Protein AF-A0A959PFD1-F1 (afdb_monomer_lite)

Sequence (140 aa):
EYIHYFSGDGPYRVTMNVIMANGYAFKYVENVAPYENTCAASVQFEAVPVDPEAVAVSQVRVEYTNDNGVVYSSYHPDVEEDPDRTFEVLSITDYDATSTGLETRKVNVLFSCTLYNQQDPNDTMRIDDFTGSIAVSFPQ

pLDDT: mean 80.33, std 17.87, range [44.75, 98.12]

Foldseek 3Di:
DDQDFDPDFDWDWDWDWDADPVGFIWIDIDTDGDDPRDDDDDDDTDRDDDDVVNRPPDDDKDWDADPVRWIWIQDEPPDDHDPPKDKAFPDKAWDDADPVRFTKIKTKMWIWGKTAGRVHRVDIDTDHGDIDIDIDTDDD

Secondary structure (DSSP, 8-state):
------SSSS-EEEEEEEE-TTS-EEEEEEEEPPSTT-----PPP------TTTS-------EEE-TT--EEES--TTS---TT-EEEEEEEEEEPPPTT---EEEEEEEEEEEEEESS-TTSEEEEEEEEEEEEEE---

Radius of gyration: 22.79 Å; chains: 1; bounding box: 44×47×55 Å

Structure (mmCIF, N/CA/C/O backbone):
data_AF-A0A959PFD1-F1
#
_entry.id   AF-A0A959PFD1-F1
#
loop_
_atom_site.group_PDB
_atom_site.id
_atom_site.type_symbol
_atom_site.label_atom_id
_atom_site.label_alt_id
_atom_site.label_comp_id
_atom_site.label_asym_id
_atom_site.label_entity_id
_atom_site.label_seq_id
_atom_site.pdbx_PDB_ins_code
_atom_site.Cartn_x
_atom_site.Cartn_y
_atom_site.Cartn_z
_atom_site.occupancy
_atom_site.B_iso_or_equiv
_atom_site.auth_seq_id
_atom_site.auth_comp_id
_atom_site.auth_asym_id
_atom_site.auth_atom_id
_atom_site.pdbx_PDB_model_num
ATOM 1 N N . GLU A 1 1 ? -20.454 23.322 14.201 1.00 45.22 1 GLU A N 1
ATOM 2 C CA . GLU A 1 1 ? -20.524 23.709 15.623 1.00 45.22 1 GLU A CA 1
ATOM 3 C C . GLU A 1 1 ? -20.823 22.453 16.425 1.00 45.22 1 GLU A C 1
ATOM 5 O O . GLU A 1 1 ? -21.739 21.731 16.049 1.00 45.22 1 GLU A O 1
ATOM 10 N N . TYR A 1 2 ? -20.000 22.120 17.419 1.00 45.47 2 TYR A N 1
ATOM 11 C CA . TYR A 1 2 ? -20.235 20.969 18.292 1.00 45.47 2 TYR A CA 1
ATOM 12 C C . TYR A 1 2 ? -20.573 21.500 19.679 1.00 45.47 2 TYR A C 1
ATOM 14 O O . TYR A 1 2 ? -19.771 22.222 20.267 1.00 45.47 2 TYR A O 1
ATOM 22 N N . ILE A 1 3 ? -21.764 21.172 20.175 1.00 56.22 3 ILE A N 1
ATOM 23 C CA . ILE A 1 3 ? -22.240 21.601 21.491 1.00 56.22 3 ILE A CA 1
ATOM 24 C C . ILE A 1 3 ? -22.172 20.389 22.413 1.00 56.22 3 ILE A C 1
ATOM 26 O O . ILE A 1 3 ? -22.759 19.347 22.123 1.00 56.22 3 ILE A O 1
ATOM 30 N N . HIS A 1 4 ? -21.438 20.521 23.515 1.00 60.50 4 HIS A N 1
ATOM 31 C CA . HIS A 1 4 ? -21.325 19.487 24.537 1.00 60.50 4 HIS A CA 1
ATOM 32 C C . HIS A 1 4 ? -22.048 19.927 25.811 1.00 60.50 4 HIS A C 1
ATOM 34 O O . HIS A 1 4 ? -21.852 21.048 26.275 1.00 60.50 4 HIS A O 1
ATOM 40 N N . TYR A 1 5 ? -22.856 19.031 26.380 1.00 68.31 5 TYR A N 1
ATOM 41 C CA . TYR A 1 5 ? -23.528 19.236 27.662 1.00 68.31 5 TYR A CA 1
ATOM 42 C C . TYR A 1 5 ? -22.776 18.468 28.748 1.00 68.31 5 TYR A C 1
ATOM 44 O O . TYR A 1 5 ? -22.633 17.248 28.664 1.00 68.31 5 TYR A O 1
ATOM 52 N N . PHE A 1 6 ? -22.284 19.186 29.755 1.00 70.12 6 PHE A N 1
ATOM 53 C CA . PHE A 1 6 ? -21.521 18.607 30.855 1.00 70.12 6 PHE A CA 1
ATOM 54 C C . PHE A 1 6 ? -22.436 17.923 31.881 1.00 70.12 6 PHE A C 1
ATOM 56 O O . PHE A 1 6 ? -23.561 18.356 32.118 1.00 70.12 6 PHE A O 1
ATOM 63 N N . SER A 1 7 ? -21.953 16.838 32.492 1.00 69.19 7 SER A N 1
ATOM 64 C CA . SER A 1 7 ? -22.738 15.995 33.407 1.00 69.19 7 SER A CA 1
ATOM 65 C C . SER A 1 7 ? -22.814 16.514 34.850 1.00 69.19 7 SER A C 1
ATOM 67 O O . SER A 1 7 ? -23.425 15.861 35.693 1.00 69.19 7 SER A O 1
ATOM 69 N N . GLY A 1 8 ? -22.164 17.636 35.161 1.00 70.25 8 GLY A N 1
ATOM 70 C CA . GLY A 1 8 ? -22.134 18.228 36.494 1.00 70.25 8 GLY A CA 1
ATOM 71 C C . GLY A 1 8 ? -21.409 19.573 36.527 1.00 70.25 8 GLY A C 1
ATOM 72 O O . GLY A 1 8 ? -20.890 20.050 35.519 1.00 70.25 8 GLY A O 1
ATOM 73 N N . ASP A 1 9 ? -21.373 20.176 37.710 1.00 71.75 9 ASP A N 1
ATOM 74 C CA . ASP A 1 9 ? -20.629 21.409 37.949 1.00 71.75 9 ASP A CA 1
ATOM 75 C C . ASP A 1 9 ? -19.164 21.083 38.270 1.00 71.75 9 ASP A C 1
ATOM 77 O O . ASP A 1 9 ? -18.871 20.218 39.098 1.00 71.75 9 ASP A O 1
ATOM 81 N N . GLY A 1 10 ? -18.223 21.782 37.633 1.00 72.19 10 GLY A N 1
ATOM 82 C CA . GLY A 1 10 ? -16.794 21.644 37.920 1.00 72.19 10 GLY A CA 1
ATOM 83 C C . GLY A 1 10 ? -15.894 22.018 36.742 1.00 72.19 10 GLY A C 1
ATOM 84 O O . GLY A 1 10 ? -16.377 22.170 35.623 1.00 72.19 10 GLY A O 1
ATOM 85 N N . PRO A 1 11 ? -14.580 22.199 36.966 1.00 72.50 11 PRO A N 1
ATOM 86 C CA . PRO A 1 11 ? -13.641 22.416 35.877 1.00 72.50 11 PRO A CA 1
ATOM 87 C C . PRO A 1 11 ? -13.504 21.138 35.041 1.00 72.50 11 PRO A C 1
ATOM 89 O O . PRO A 1 11 ? -13.169 20.071 35.557 1.00 72.50 11 PRO A O 1
ATOM 92 N N . TYR A 1 12 ? -13.716 21.263 33.739 1.00 74.44 12 TYR A N 1
ATOM 93 C CA . TYR A 1 12 ? -13.502 20.208 32.759 1.00 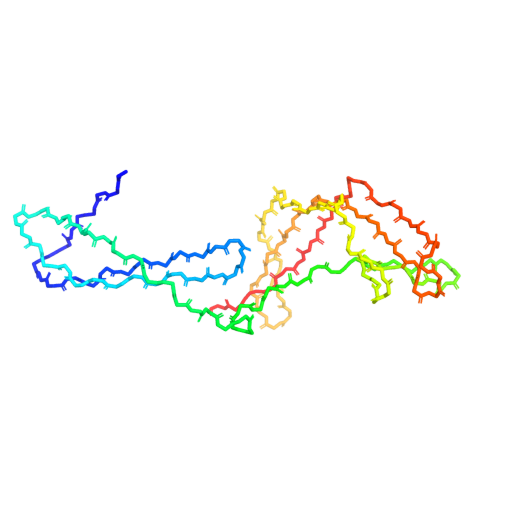74.44 12 TYR A CA 1
ATOM 94 C C . TYR A 1 12 ? -12.235 20.476 31.972 1.00 74.44 12 TYR A C 1
ATOM 96 O O . TYR A 1 12 ? -11.942 21.612 31.616 1.00 74.44 12 TYR A O 1
ATOM 104 N N . ARG A 1 13 ? -11.499 19.417 31.646 1.00 78.25 13 ARG A N 1
ATOM 105 C CA . ARG A 1 13 ? -10.329 19.505 30.776 1.00 78.25 13 ARG A CA 1
ATOM 106 C C . ARG A 1 13 ? -10.713 19.057 29.374 1.00 78.25 13 ARG A C 1
ATOM 108 O O . ARG A 1 13 ? -10.883 17.865 29.131 1.00 78.25 13 ARG A O 1
ATOM 115 N N . VAL A 1 14 ? -10.828 20.000 28.450 1.00 73.50 14 VAL A N 1
ATOM 116 C CA . VAL A 1 14 ? -11.055 19.715 27.032 1.00 73.50 14 VAL A CA 1
ATOM 117 C C . VAL A 1 14 ? -9.703 19.485 26.374 1.00 73.50 14 VAL A C 1
ATOM 119 O O . VAL A 1 14 ? -8.781 20.276 26.552 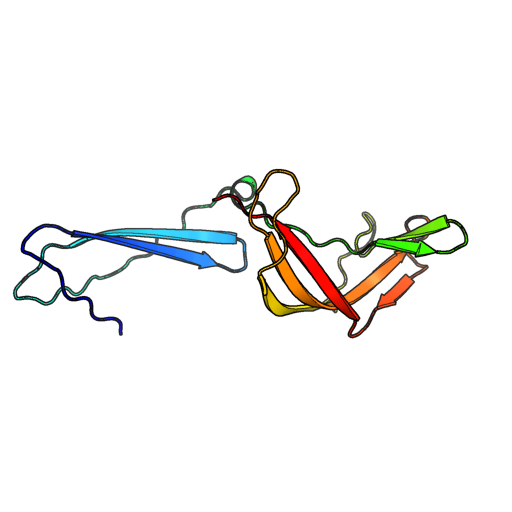1.00 73.50 14 VAL A O 1
ATOM 122 N N . THR A 1 15 ? -9.565 18.379 25.641 1.00 73.38 15 THR A N 1
ATOM 123 C CA . THR A 1 15 ? -8.373 18.093 24.835 1.00 73.38 15 THR A CA 1
ATOM 124 C C . THR A 1 15 ? -8.784 17.856 23.390 1.00 73.38 15 THR A C 1
ATOM 126 O O . THR A 1 15 ? -9.582 16.962 23.124 1.00 73.38 15 THR A O 1
ATOM 129 N N . MET A 1 16 ? -8.225 18.629 22.463 1.00 72.62 16 MET A N 1
ATOM 130 C CA . MET A 1 16 ? -8.383 18.422 21.025 1.00 72.62 16 MET A CA 1
ATOM 131 C C . MET A 1 16 ? -7.049 17.966 20.444 1.00 72.62 16 MET A C 1
ATOM 133 O O . MET A 1 16 ? -6.030 18.622 20.655 1.00 72.62 16 MET A O 1
ATOM 137 N N . ASN A 1 17 ? -7.067 16.855 19.710 1.00 72.62 17 ASN A N 1
ATOM 138 C CA . ASN A 1 17 ? -5.915 16.363 18.962 1.00 72.62 17 ASN A CA 1
ATOM 139 C C . ASN A 1 17 ? -6.247 16.438 17.469 1.00 72.62 17 ASN A C 1
ATOM 141 O O . ASN A 1 17 ? -7.250 15.872 17.040 1.00 72.62 17 ASN A O 1
ATOM 145 N N . VAL A 1 18 ? -5.425 17.136 16.690 1.00 74.56 18 VAL A N 1
ATOM 146 C CA . VAL A 1 18 ? -5.549 17.225 15.229 1.00 74.56 18 VAL A CA 1
ATOM 147 C C . VAL A 1 18 ? -4.307 16.599 14.627 1.00 74.56 18 VAL A C 1
ATOM 149 O O . VAL A 1 18 ? -3.218 17.070 14.922 1.00 74.56 18 VAL A O 1
ATOM 152 N N . ILE A 1 19 ? -4.455 15.572 13.795 1.00 70.50 19 ILE A N 1
ATOM 153 C CA . ILE A 1 19 ? -3.343 14.943 13.073 1.00 70.50 19 ILE A CA 1
ATOM 154 C C . ILE A 1 19 ? -3.447 15.371 11.609 1.00 70.50 19 ILE A C 1
ATOM 156 O O . ILE A 1 19 ? -4.471 15.152 10.965 1.00 70.50 19 ILE A O 1
ATOM 160 N N . MET A 1 20 ? -2.410 16.024 11.101 1.00 64.50 20 MET A N 1
ATOM 161 C CA . MET A 1 20 ? -2.304 16.448 9.711 1.00 64.50 20 MET A CA 1
ATOM 162 C C . MET A 1 20 ? -1.763 15.319 8.829 1.00 64.50 20 MET A C 1
ATOM 164 O O . MET A 1 20 ? -1.027 14.447 9.287 1.00 64.50 20 MET A O 1
ATOM 168 N N . ALA A 1 21 ? -2.073 15.377 7.531 1.00 49.81 21 ALA A N 1
ATOM 169 C CA . ALA A 1 21 ? -1.606 14.402 6.540 1.00 49.81 21 ALA A CA 1
ATOM 170 C C . ALA A 1 21 ? -0.069 14.324 6.428 1.00 49.81 21 ALA A C 1
ATOM 172 O O . ALA A 1 21 ? 0.472 13.298 6.041 1.00 49.81 21 ALA A O 1
ATOM 173 N N . ASN A 1 22 ? 0.637 15.393 6.803 1.00 60.62 22 ASN A N 1
ATOM 174 C CA . ASN A 1 22 ? 2.098 15.449 6.850 1.00 60.62 22 ASN A CA 1
ATOM 175 C C . ASN A 1 22 ? 2.692 14.933 8.178 1.00 60.62 22 ASN A C 1
ATOM 177 O O . ASN A 1 22 ? 3.860 15.186 8.456 1.00 60.62 22 ASN A O 1
ATOM 181 N N . GLY A 1 23 ? 1.896 14.264 9.018 1.00 51.38 23 GLY A N 1
ATOM 182 C CA . GLY A 1 23 ? 2.350 13.645 10.265 1.00 51.38 23 GLY A CA 1
ATOM 183 C C . GLY A 1 23 ? 2.468 14.595 11.458 1.00 51.38 23 GLY A C 1
ATOM 184 O O . GLY A 1 23 ? 2.747 14.151 12.565 1.00 51.38 23 GLY A O 1
ATOM 185 N N . TYR A 1 24 ? 2.215 15.892 11.298 1.00 52.62 24 TYR A N 1
ATOM 186 C CA . TYR A 1 24 ? 2.191 16.801 12.444 1.00 52.62 24 TYR A CA 1
ATOM 187 C C . TYR A 1 24 ? 0.903 16.629 13.241 1.00 52.62 24 TYR A C 1
ATOM 189 O O . TYR A 1 24 ? -0.183 16.502 12.677 1.00 52.62 24 TYR A O 1
ATOM 197 N N . ALA A 1 25 ? 1.015 16.700 14.562 1.00 64.12 25 ALA A N 1
ATOM 198 C CA . ALA A 1 25 ? -0.117 16.689 15.466 1.00 64.12 25 ALA A CA 1
ATOM 199 C C . ALA A 1 25 ? -0.177 17.993 16.264 1.00 64.12 25 ALA A C 1
ATOM 201 O O . ALA A 1 25 ? 0.823 18.443 16.819 1.00 64.12 25 ALA A O 1
ATOM 202 N N . PHE A 1 26 ? -1.365 18.577 16.367 1.00 65.75 26 PHE A N 1
ATOM 203 C CA . PHE A 1 26 ? -1.646 19.662 17.297 1.00 65.75 26 PHE A CA 1
ATOM 204 C C . PHE A 1 26 ? -2.412 19.103 18.478 1.00 65.75 26 PHE A C 1
ATOM 206 O O . PHE A 1 26 ? -3.442 18.450 18.302 1.00 65.75 26 PHE A O 1
ATOM 213 N N . LYS A 1 27 ? -1.934 19.400 19.683 1.00 75.94 27 LYS A N 1
ATOM 214 C CA . LYS A 1 27 ? -2.643 19.108 20.921 1.00 75.94 27 LYS A CA 1
ATOM 215 C C . LYS A 1 27 ? -3.027 20.417 21.585 1.00 75.94 27 LYS A C 1
ATOM 217 O O . LYS A 1 27 ? -2.163 21.175 22.009 1.00 75.94 27 LYS A O 1
ATOM 222 N N . TYR A 1 28 ? -4.323 20.649 21.708 1.00 73.38 28 TYR A N 1
ATOM 223 C CA . TYR A 1 28 ? -4.870 21.760 22.470 1.00 73.38 28 TYR A CA 1
ATOM 224 C C . TYR A 1 28 ? -5.488 21.235 23.755 1.00 73.38 28 TYR A C 1
ATOM 226 O O . TYR A 1 28 ? -6.216 20.243 23.733 1.00 73.38 28 TYR A O 1
ATOM 234 N N . VAL A 1 29 ? -5.186 21.888 24.872 1.00 75.94 29 VAL A N 1
ATOM 235 C CA . VAL A 1 29 ? -5.722 21.543 26.185 1.00 75.94 29 VAL A CA 1
ATOM 236 C C . VAL A 1 29 ? -6.205 22.816 26.854 1.00 75.94 29 VAL A C 1
ATOM 238 O O . VAL A 1 29 ? -5.407 23.721 27.081 1.00 75.94 29 VAL A O 1
ATOM 241 N N . GLU A 1 30 ? -7.471 22.847 27.248 1.00 77.44 30 GLU A N 1
ATOM 242 C CA . GLU A 1 30 ? -8.034 23.955 28.013 1.00 77.44 30 GLU A CA 1
ATOM 243 C C . GLU A 1 30 ? -8.846 23.431 29.192 1.00 77.44 30 GLU A C 1
ATOM 245 O O . GLU A 1 30 ? -9.563 22.434 29.085 1.00 77.44 30 GLU A O 1
ATOM 250 N N . ASN A 1 31 ? -8.715 24.105 30.332 1.00 75.75 31 ASN A N 1
ATOM 251 C CA . ASN A 1 31 ? -9.613 23.892 31.454 1.00 75.75 31 ASN A CA 1
ATOM 252 C C . ASN A 1 31 ? -10.787 24.858 31.301 1.00 75.75 31 ASN A C 1
ATOM 254 O O . ASN A 1 31 ? -10.604 26.067 31.421 1.00 75.75 31 ASN A O 1
ATOM 258 N N . VAL A 1 32 ? -11.978 24.330 31.054 1.00 76.56 32 VAL A N 1
ATOM 259 C CA . VAL A 1 32 ? -13.212 25.108 30.962 1.00 76.56 32 VAL A CA 1
ATOM 260 C C . VAL A 1 32 ? -14.001 24.938 32.252 1.00 76.56 32 VAL A C 1
ATOM 262 O O . VAL A 1 32 ? -14.216 23.823 32.722 1.00 76.56 32 VAL A O 1
ATOM 265 N N . ALA A 1 33 ? -14.422 26.047 32.850 1.00 71.19 33 ALA A N 1
ATOM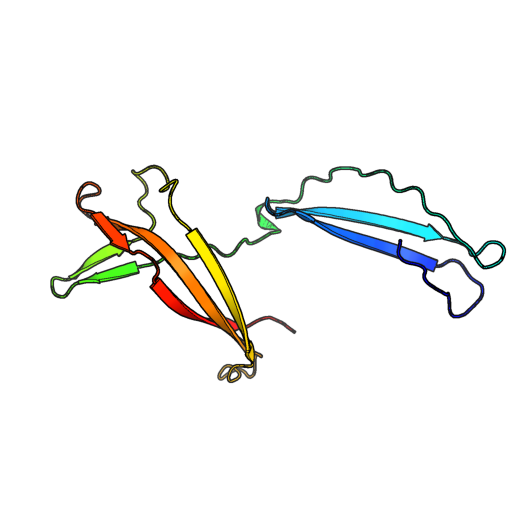 266 C CA . ALA A 1 33 ? -15.409 26.032 33.919 1.00 71.19 33 ALA A CA 1
ATOM 267 C C . ALA A 1 33 ? -16.762 26.430 33.310 1.00 71.19 33 ALA A C 1
ATOM 269 O O . ALA A 1 33 ? -16.823 27.478 32.661 1.00 71.19 33 ALA A O 1
ATOM 270 N N . PRO A 1 34 ? -17.827 25.628 33.481 1.00 63.84 34 PRO A N 1
ATOM 271 C CA . PRO A 1 34 ? -19.150 25.977 32.987 1.00 63.84 34 PRO A CA 1
ATOM 272 C C . PRO A 1 34 ? -19.612 27.296 33.615 1.00 63.84 34 PRO A C 1
ATOM 274 O O . PRO A 1 34 ? -19.716 27.408 34.834 1.00 63.84 34 PRO A O 1
ATOM 277 N N . TYR A 1 35 ? -19.881 28.300 32.777 1.00 58.41 35 TYR A N 1
ATOM 278 C CA . TYR A 1 35 ? -20.600 29.514 33.160 1.00 58.41 35 TYR A CA 1
ATOM 279 C C . TYR A 1 35 ? -21.989 29.442 32.526 1.00 58.41 35 TYR A C 1
ATOM 281 O O . TYR A 1 35 ? -22.104 29.338 31.307 1.00 58.41 35 TYR A O 1
ATOM 289 N N . GLU A 1 36 ? -23.039 29.407 33.349 1.00 61.28 36 GLU A N 1
ATOM 290 C CA . GLU A 1 36 ? -24.442 29.413 32.897 1.00 61.28 36 GLU A CA 1
ATOM 291 C C . GLU A 1 36 ? -24.775 28.379 31.791 1.00 61.28 36 GLU A C 1
ATOM 293 O O . GLU A 1 36 ? -25.546 28.652 30.877 1.00 61.28 36 GLU A O 1
ATOM 298 N N . ASN A 1 37 ? -24.208 27.166 31.873 1.00 57.03 37 ASN A N 1
ATOM 299 C CA . ASN A 1 37 ? -24.406 26.052 30.925 1.00 57.03 37 ASN A CA 1
ATOM 300 C C . ASN A 1 37 ? -23.902 26.265 29.482 1.00 57.03 37 ASN A C 1
ATOM 302 O O . ASN A 1 37 ? -24.168 25.422 28.623 1.00 57.03 37 ASN A O 1
ATOM 306 N N . THR A 1 38 ? -23.134 27.320 29.198 1.00 52.59 38 THR A N 1
ATOM 307 C CA . THR A 1 38 ? -22.502 27.520 27.882 1.00 52.59 38 THR A CA 1
ATOM 308 C C . THR A 1 38 ? -21.045 27.937 28.029 1.00 52.59 38 THR A C 1
ATOM 310 O O . THR A 1 38 ? -20.743 28.982 28.597 1.00 52.59 38 THR A O 1
ATOM 313 N N . CYS A 1 39 ? -20.128 27.144 27.471 1.00 55.00 39 CYS A N 1
ATOM 314 C CA . CYS A 1 39 ? -18.721 27.520 27.334 1.00 55.00 39 CYS A CA 1
ATOM 315 C C . CYS A 1 39 ? -18.379 27.723 25.860 1.00 55.00 39 CYS A C 1
ATOM 317 O O . CYS A 1 39 ? -18.554 26.812 25.053 1.00 55.00 39 CYS A O 1
ATOM 319 N N . ALA A 1 40 ? -17.835 28.894 25.534 1.00 54.88 40 ALA A N 1
ATOM 320 C CA . ALA A 1 40 ? -17.118 29.133 24.290 1.00 54.88 40 ALA A CA 1
ATOM 321 C C . ALA A 1 40 ? -15.615 29.170 24.600 1.00 54.88 40 ALA A C 1
ATOM 323 O O . ALA A 1 40 ? -15.176 29.939 25.452 1.00 54.88 40 ALA A O 1
ATOM 324 N N . ALA A 1 41 ? -14.846 28.328 23.916 1.00 53.09 41 ALA A N 1
ATOM 325 C CA . ALA A 1 41 ? -13.390 28.270 23.995 1.00 53.09 41 ALA A CA 1
ATOM 326 C C . ALA A 1 41 ? -12.779 28.969 22.773 1.00 53.09 41 ALA A C 1
ATOM 328 O O . ALA A 1 41 ? -13.240 28.764 21.648 1.00 53.09 41 ALA A O 1
ATOM 329 N N . SER A 1 42 ? -11.744 29.786 22.979 1.00 48.47 42 SER A N 1
ATOM 330 C CA . SER A 1 42 ? -10.973 30.404 21.891 1.00 48.47 42 SER A CA 1
ATOM 331 C C . SER A 1 42 ? -9.645 29.672 21.748 1.00 48.47 42 SER A C 1
ATOM 333 O O . SER A 1 42 ? -8.740 29.831 22.565 1.00 48.47 42 SER A O 1
ATOM 335 N N . VAL A 1 43 ? -9.529 28.853 20.705 1.00 48.28 43 VAL A N 1
ATOM 336 C CA . VAL A 1 43 ? -8.341 28.032 20.458 1.00 48.28 43 VAL A CA 1
ATOM 337 C C . VAL A 1 43 ? -7.283 28.861 19.727 1.00 48.28 43 VAL A C 1
ATOM 339 O O . VAL A 1 43 ? -7.520 29.316 18.609 1.00 48.28 43 VAL A O 1
ATOM 342 N N . GLN A 1 44 ? -6.106 29.036 20.332 1.00 49.59 44 GLN A N 1
ATOM 343 C CA . GLN A 1 44 ? -4.894 29.454 19.620 1.00 49.59 44 GLN A CA 1
ATOM 344 C C . GLN A 1 44 ? -4.016 28.222 19.388 1.00 49.59 44 GLN A C 1
ATOM 346 O O . GLN A 1 44 ? -3.767 27.450 20.313 1.00 49.59 44 GLN A O 1
ATOM 351 N N . PHE A 1 45 ? -3.588 28.012 18.144 1.00 44.75 45 PHE A N 1
ATOM 352 C CA . PHE A 1 45 ? -2.757 26.874 17.765 1.00 44.75 45 PHE A CA 1
ATOM 353 C C . PHE A 1 45 ? -1.283 27.234 17.923 1.00 44.75 45 PHE A C 1
ATOM 355 O O . PHE A 1 45 ? -0.812 28.193 17.315 1.00 44.75 45 PHE A O 1
ATOM 362 N N . GLU A 1 46 ? -0.551 26.433 18.691 1.00 54.09 46 GLU A N 1
ATOM 363 C CA . GLU A 1 46 ? 0.909 26.434 18.677 1.00 54.09 46 GLU A CA 1
ATOM 364 C C . GLU A 1 46 ? 1.372 25.180 17.933 1.00 54.09 46 GLU A C 1
ATOM 366 O O . GLU A 1 46 ? 0.995 24.055 18.276 1.00 54.09 46 GLU A O 1
ATOM 371 N N . ALA A 1 47 ? 2.134 25.373 16.857 1.00 47.97 47 ALA A N 1
ATOM 372 C CA . ALA A 1 47 ? 2.726 24.271 16.117 1.00 47.97 47 ALA A CA 1
ATOM 373 C C . ALA A 1 47 ? 3.866 23.685 16.948 1.00 47.97 47 ALA A C 1
ATOM 375 O O . ALA A 1 47 ? 4.960 24.242 16.997 1.00 47.97 47 ALA A O 1
ATOM 376 N N . VAL A 1 48 ? 3.605 22.561 17.608 1.00 58.16 48 VAL A N 1
ATOM 377 C CA . VAL A 1 48 ? 4.664 21.784 18.246 1.00 58.16 48 VAL A CA 1
ATOM 378 C C . VAL A 1 48 ? 5.286 20.902 17.162 1.00 58.16 48 VAL A C 1
ATOM 380 O O . VAL A 1 48 ? 4.548 20.176 16.490 1.00 58.16 48 VAL A O 1
ATOM 383 N N . PRO A 1 49 ? 6.613 20.947 16.949 1.00 48.56 49 PRO A N 1
ATOM 384 C CA . PRO A 1 49 ? 7.280 19.974 16.100 1.00 48.56 49 PRO A CA 1
ATOM 385 C C . PRO A 1 49 ? 7.013 18.592 16.691 1.00 48.56 49 PRO A C 1
ATOM 387 O O . PRO A 1 49 ? 7.419 18.309 17.818 1.00 48.56 49 PRO A O 1
ATOM 390 N N . VAL A 1 50 ? 6.286 17.752 15.962 1.00 53.84 50 VAL A N 1
ATOM 391 C CA . VAL A 1 50 ? 6.242 16.334 16.298 1.00 53.84 50 VAL A CA 1
ATOM 392 C C . VAL A 1 50 ? 7.533 15.745 15.772 1.00 53.84 50 VAL A C 1
ATOM 394 O O . VAL A 1 50 ? 7.920 16.029 14.639 1.00 53.84 50 VAL A O 1
ATOM 397 N N . ASP A 1 51 ? 8.212 14.979 16.616 1.00 54.59 51 ASP A N 1
ATOM 398 C CA . ASP A 1 51 ? 9.318 14.146 16.178 1.00 54.59 51 ASP A CA 1
ATOM 399 C C . ASP A 1 51 ? 8.817 13.267 15.016 1.00 54.59 51 ASP A C 1
ATOM 401 O O . ASP A 1 51 ? 7.882 12.487 15.220 1.00 54.59 51 ASP A O 1
ATOM 405 N N . PRO A 1 52 ? 9.364 13.398 13.796 1.00 49.34 52 PRO A N 1
ATOM 406 C CA . PRO A 1 52 ? 8.977 12.552 12.673 1.00 49.34 52 PRO A CA 1
ATOM 407 C C . PRO A 1 52 ? 9.157 11.060 12.983 1.00 49.34 52 PRO A C 1
ATOM 409 O O . PRO A 1 52 ? 8.442 10.241 12.416 1.00 49.34 52 PRO A O 1
ATOM 412 N N . GLU A 1 53 ? 10.052 10.699 13.913 1.00 51.25 53 GLU A N 1
ATOM 413 C CA . GLU A 1 53 ? 10.205 9.321 14.398 1.00 51.25 53 GLU A CA 1
ATOM 414 C C . GLU A 1 53 ? 9.050 8.882 15.316 1.00 51.25 53 GLU A C 1
ATOM 416 O O . GLU A 1 53 ? 8.743 7.692 15.395 1.00 51.25 53 GLU A O 1
ATOM 421 N N . ALA A 1 54 ? 8.358 9.819 15.976 1.00 47.66 54 ALA A N 1
ATOM 422 C CA . ALA A 1 54 ? 7.193 9.530 16.819 1.00 47.66 54 ALA A CA 1
ATOM 423 C C . ALA A 1 54 ? 5.911 9.278 16.010 1.00 47.66 54 ALA A C 1
ATOM 425 O O . ALA A 1 54 ? 4.945 8.725 16.542 1.00 47.66 54 ALA A O 1
ATOM 426 N N . VAL A 1 55 ? 5.898 9.640 14.725 1.00 48.84 55 VAL A N 1
ATOM 427 C CA . VAL A 1 55 ? 4.851 9.240 13.783 1.00 48.84 55 VAL A CA 1
ATOM 428 C C . VAL A 1 55 ? 5.485 8.279 12.802 1.00 48.84 55 VAL A C 1
ATOM 430 O O . VAL A 1 55 ? 5.886 8.657 11.709 1.00 48.84 55 VAL A O 1
ATOM 433 N N . ALA A 1 56 ? 5.579 7.014 13.210 1.00 51.06 56 ALA A N 1
ATOM 434 C CA . ALA A 1 56 ? 5.922 5.919 12.318 1.00 51.06 56 ALA A CA 1
ATOM 435 C C . ALA A 1 56 ? 4.851 5.818 11.219 1.00 51.06 56 ALA A C 1
ATOM 437 O O . ALA A 1 56 ? 3.889 5.053 11.316 1.00 51.06 56 ALA A O 1
ATOM 438 N N . VAL A 1 57 ? 4.980 6.640 10.180 1.00 56.09 57 VAL A N 1
ATOM 439 C CA . VAL A 1 57 ? 4.155 6.542 8.985 1.00 56.09 57 VAL A CA 1
ATOM 440 C C . VAL A 1 57 ? 4.551 5.235 8.321 1.00 56.09 57 VAL A C 1
ATOM 442 O O . VAL A 1 57 ? 5.680 5.064 7.864 1.00 56.09 57 VAL A O 1
ATOM 445 N N . SER A 1 58 ? 3.635 4.271 8.338 1.00 65.00 58 SER A N 1
ATOM 446 C CA . SER A 1 58 ? 3.854 2.998 7.663 1.00 65.00 58 SER A CA 1
ATOM 447 C C . SER A 1 58 ? 3.978 3.269 6.165 1.00 65.00 58 SER A C 1
ATOM 449 O O . SER A 1 58 ? 3.027 3.732 5.538 1.00 65.00 58 SER A O 1
ATOM 451 N N . GLN A 1 59 ? 5.156 3.020 5.596 1.00 77.81 59 GLN A N 1
ATOM 452 C CA . GLN A 1 59 ? 5.351 3.057 4.150 1.00 77.81 59 GLN A CA 1
ATOM 453 C C . GLN A 1 59 ? 4.846 1.745 3.548 1.00 77.81 59 GLN A C 1
ATOM 455 O O . GLN A 1 59 ? 5.194 0.663 4.022 1.00 77.81 59 GLN A O 1
ATOM 460 N N . VAL A 1 60 ? 4.041 1.835 2.490 1.00 83.19 60 VAL A N 1
ATOM 461 C CA . VAL A 1 60 ? 3.658 0.669 1.689 1.00 83.19 60 VAL A CA 1
ATOM 462 C C . VAL A 1 60 ? 4.657 0.544 0.546 1.00 83.19 60 VAL A C 1
ATOM 464 O O . VAL A 1 60 ? 4.741 1.424 -0.308 1.00 83.19 60 VAL A O 1
ATOM 467 N N . ARG A 1 61 ? 5.418 -0.552 0.537 1.00 90.81 61 ARG A N 1
ATOM 468 C CA . ARG A 1 61 ? 6.293 -0.928 -0.576 1.00 90.81 61 ARG A CA 1
ATOM 469 C C . ARG A 1 61 ? 5.664 -2.091 -1.328 1.00 90.81 61 ARG A C 1
ATOM 471 O O . ARG A 1 61 ? 5.309 -3.096 -0.716 1.00 90.81 61 ARG A O 1
ATOM 478 N N . VAL A 1 62 ? 5.537 -1.947 -2.642 1.00 92.31 62 VAL A N 1
ATOM 479 C CA . VAL A 1 62 ? 5.065 -3.011 -3.530 1.00 92.31 62 VAL A CA 1
ATOM 480 C C . VAL A 1 62 ? 6.283 -3.647 -4.176 1.00 92.31 62 VAL A C 1
ATOM 482 O O . VAL A 1 62 ? 7.085 -2.947 -4.789 1.00 92.31 62 VAL A O 1
ATOM 485 N N . GLU A 1 63 ? 6.423 -4.961 -4.026 1.00 95.81 63 GLU A N 1
ATOM 486 C CA . GLU A 1 63 ? 7.515 -5.738 -4.610 1.00 95.81 63 GLU A CA 1
ATOM 487 C C . GLU A 1 63 ? 6.941 -6.873 -5.461 1.00 95.81 63 GLU A C 1
ATOM 489 O O . GLU A 1 63 ? 5.955 -7.515 -5.091 1.00 95.81 63 GLU A O 1
ATOM 494 N N . TYR A 1 64 ? 7.561 -7.116 -6.611 1.00 95.62 64 TYR A N 1
ATOM 495 C CA . TYR A 1 64 ? 7.213 -8.189 -7.533 1.00 95.62 64 TYR A CA 1
ATOM 496 C C . TYR A 1 64 ? 8.486 -8.889 -7.999 1.00 95.62 64 TYR A C 1
ATOM 498 O O . TYR A 1 64 ? 9.405 -8.245 -8.498 1.00 95.62 64 TYR A O 1
ATOM 506 N N . THR A 1 65 ? 8.524 -10.213 -7.875 1.00 97.81 65 THR A N 1
ATOM 507 C CA . THR A 1 65 ? 9.618 -11.037 -8.396 1.00 97.81 65 THR A CA 1
ATOM 508 C C . THR A 1 65 ? 9.095 -11.860 -9.560 1.00 97.81 65 THR A C 1
ATOM 510 O O . THR A 1 65 ? 8.152 -12.634 -9.388 1.00 97.81 65 THR A O 1
ATOM 513 N N . ASN A 1 66 ? 9.691 -11.696 -10.740 1.00 96.69 66 ASN A N 1
ATOM 514 C CA . ASN A 1 66 ? 9.291 -12.462 -11.919 1.00 96.69 66 ASN A CA 1
ATOM 515 C C . ASN A 1 66 ? 9.873 -13.891 -11.914 1.00 96.69 66 ASN A C 1
ATOM 517 O O . ASN A 1 66 ? 10.708 -14.239 -11.078 1.00 96.69 66 ASN A O 1
ATOM 521 N N . ASP A 1 67 ? 9.474 -14.711 -12.891 1.00 97.50 67 ASP A N 1
ATOM 522 C CA . ASP A 1 67 ? 9.901 -16.118 -13.011 1.00 97.50 67 ASP A CA 1
ATOM 523 C C . ASP A 1 67 ? 11.421 -16.299 -13.195 1.00 97.50 67 ASP A C 1
ATOM 525 O O . ASP A 1 67 ? 11.964 -17.368 -12.917 1.00 97.50 67 ASP A O 1
ATOM 529 N N . ASN A 1 68 ? 12.122 -15.251 -13.639 1.00 97.50 68 ASN A N 1
ATOM 530 C CA . ASN A 1 68 ? 13.577 -15.241 -13.798 1.00 97.50 68 ASN A CA 1
ATOM 531 C C . ASN A 1 68 ? 14.312 -14.765 -12.531 1.00 97.50 68 ASN A C 1
ATOM 533 O O . ASN A 1 68 ? 15.539 -14.667 -12.539 1.00 97.50 68 ASN A O 1
ATOM 537 N N . GLY A 1 69 ? 13.588 -14.451 -11.451 1.00 97.31 69 GLY A N 1
ATOM 538 C CA . GLY A 1 69 ? 14.152 -13.957 -10.195 1.00 97.31 69 GLY A CA 1
ATOM 539 C C . GLY A 1 69 ? 14.501 -12.465 -10.188 1.00 97.31 69 GLY A C 1
ATOM 540 O O . GLY A 1 69 ? 15.168 -12.011 -9.260 1.00 97.31 69 GLY A O 1
ATOM 541 N N . VAL A 1 70 ? 14.071 -11.692 -11.191 1.00 97.94 70 VAL A N 1
ATOM 542 C CA . VAL A 1 70 ? 14.262 -10.233 -11.211 1.00 97.94 70 VAL A CA 1
ATOM 543 C C . VAL A 1 70 ? 13.248 -9.590 -10.273 1.00 97.94 70 VAL A C 1
ATOM 545 O O . VAL A 1 70 ? 12.047 -9.845 -10.389 1.00 97.94 70 VAL A O 1
ATOM 548 N N . VAL A 1 71 ? 13.743 -8.753 -9.362 1.00 98.06 71 VAL A N 1
ATOM 549 C CA . VAL A 1 71 ? 12.930 -8.023 -8.386 1.00 98.06 71 VAL A CA 1
ATOM 550 C C . VAL A 1 71 ? 12.619 -6.632 -8.923 1.00 98.06 71 VAL A C 1
ATOM 552 O O . VAL A 1 71 ? 13.523 -5.865 -9.255 1.00 98.06 71 VAL A O 1
ATOM 555 N N . TYR A 1 72 ? 11.336 -6.306 -8.951 1.00 98.12 72 TYR A N 1
ATOM 556 C CA . TYR A 1 72 ? 10.796 -4.981 -9.203 1.00 98.12 72 TYR A CA 1
ATOM 557 C C . TYR A 1 72 ? 10.223 -4.438 -7.896 1.00 98.12 72 TYR A C 1
ATOM 559 O O . TYR A 1 72 ? 9.575 -5.172 -7.151 1.00 98.12 72 TYR A O 1
ATOM 567 N N . SER A 1 73 ? 10.448 -3.161 -7.607 1.00 97.50 73 SER A N 1
ATOM 568 C CA . SER A 1 73 ? 9.943 -2.515 -6.391 1.00 97.50 73 SER A CA 1
ATOM 569 C C . SER A 1 73 ? 9.442 -1.108 -6.692 1.00 97.50 73 SER A C 1
ATOM 571 O O . SER A 1 73 ? 10.014 -0.405 -7.522 1.00 97.50 73 SER A O 1
ATOM 573 N N . SER A 1 74 ? 8.400 -0.671 -5.982 1.00 95.31 74 SER A N 1
ATOM 574 C CA . SER A 1 74 ? 7.869 0.700 -6.044 1.00 95.31 74 SER A CA 1
ATOM 575 C C . SER A 1 74 ? 8.825 1.754 -5.463 1.00 95.31 74 SER A C 1
ATOM 577 O O . SER A 1 74 ? 8.494 2.936 -5.403 1.00 95.31 74 SER A O 1
ATOM 579 N N . TYR A 1 75 ? 9.992 1.318 -4.987 1.00 95.06 75 TYR A N 1
ATOM 580 C CA . TYR A 1 75 ? 11.093 2.132 -4.492 1.00 95.06 75 TYR A CA 1
ATOM 581 C C . TYR A 1 75 ? 12.412 1.687 -5.139 1.00 95.06 75 TYR A C 1
ATOM 583 O O . TYR A 1 75 ? 12.709 0.488 -5.187 1.00 95.06 75 TYR A O 1
ATOM 591 N N . HIS A 1 76 ? 13.218 2.655 -5.569 1.00 95.12 76 HIS A N 1
ATOM 592 C CA . HIS A 1 76 ? 14.600 2.466 -6.001 1.00 95.12 76 HIS A CA 1
ATOM 593 C C . HIS A 1 76 ? 15.437 3.651 -5.486 1.00 95.12 76 HIS A C 1
ATOM 595 O O . HIS A 1 76 ? 14.990 4.787 -5.622 1.00 95.12 76 HIS A O 1
ATOM 601 N N . PRO A 1 77 ? 16.626 3.437 -4.892 1.00 93.62 77 PRO A N 1
ATOM 602 C CA . PRO A 1 77 ? 17.397 4.514 -4.258 1.00 93.62 77 PRO A CA 1
ATOM 603 C C . PRO A 1 77 ? 17.893 5.592 -5.234 1.00 93.62 77 PRO A C 1
ATOM 605 O O . PRO A 1 77 ? 18.042 6.744 -4.840 1.00 93.62 77 PRO A O 1
ATOM 608 N N . ASP A 1 78 ? 18.128 5.222 -6.494 1.00 95.25 78 ASP A N 1
ATOM 609 C CA . ASP A 1 78 ? 18.672 6.120 -7.527 1.00 95.25 78 ASP A CA 1
ATOM 610 C C . ASP A 1 78 ? 17.607 6.793 -8.413 1.00 95.25 78 ASP A C 1
ATOM 612 O O . ASP A 1 78 ? 17.949 7.435 -9.406 1.00 95.25 78 ASP A O 1
ATOM 616 N N . VAL A 1 79 ? 16.318 6.619 -8.106 1.00 93.81 79 VAL A N 1
ATOM 617 C CA . VAL A 1 79 ? 15.213 7.165 -8.906 1.00 93.81 79 VAL A CA 1
ATOM 618 C C . VAL A 1 79 ? 14.362 8.073 -8.028 1.00 93.81 79 VAL A C 1
ATOM 620 O O . VAL A 1 79 ? 14.056 7.736 -6.885 1.00 93.81 79 VAL A O 1
ATOM 623 N N . GLU A 1 80 ? 13.985 9.237 -8.557 1.00 92.75 80 GLU A N 1
ATOM 624 C CA . GLU A 1 80 ? 13.010 10.099 -7.889 1.00 92.75 80 GLU A CA 1
ATOM 625 C C . GLU A 1 80 ? 11.656 9.391 -7.778 1.00 92.75 80 GLU A C 1
ATOM 627 O O . GLU A 1 80 ? 11.290 8.554 -8.603 1.00 92.75 80 GLU A O 1
ATOM 632 N N . GLU A 1 81 ? 10.904 9.706 -6.727 1.00 86.25 81 GLU A N 1
ATOM 633 C CA . GLU A 1 81 ? 9.608 9.071 -6.521 1.00 86.25 81 GLU A CA 1
ATOM 634 C C . GLU A 1 81 ? 8.647 9.368 -7.678 1.00 86.25 81 GLU A C 1
ATOM 636 O O . GLU A 1 81 ? 8.562 10.495 -8.161 1.00 86.25 81 GLU A O 1
ATOM 641 N N . ASP A 1 82 ? 7.894 8.344 -8.085 1.00 89.75 82 ASP A N 1
ATOM 642 C CA . ASP A 1 82 ? 6.868 8.447 -9.122 1.00 89.75 82 ASP A CA 1
ATOM 643 C C . ASP A 1 82 ? 5.784 9.465 -8.703 1.00 89.75 82 ASP A C 1
ATOM 645 O O . ASP A 1 82 ? 5.073 9.208 -7.720 1.00 89.75 82 ASP A O 1
ATOM 649 N N . PRO A 1 83 ? 5.634 10.605 -9.409 1.00 90.00 83 PRO A N 1
ATOM 650 C CA . PRO A 1 83 ? 4.646 11.623 -9.059 1.00 90.00 83 PRO A CA 1
ATOM 651 C C . PRO A 1 83 ? 3.205 11.169 -9.332 1.00 90.00 83 PRO A C 1
ATOM 653 O O . PRO A 1 83 ? 2.278 11.726 -8.745 1.00 90.00 83 PRO A O 1
ATOM 656 N N . ASP A 1 84 ? 3.015 10.147 -10.171 1.00 90.81 84 ASP A N 1
ATOM 657 C CA . ASP A 1 84 ? 1.710 9.643 -10.606 1.00 90.81 84 ASP A CA 1
ATOM 658 C C . ASP A 1 84 ? 1.273 8.395 -9.820 1.00 90.81 84 ASP A C 1
ATOM 660 O O . ASP A 1 84 ? 0.370 7.659 -10.243 1.00 90.81 84 ASP A O 1
ATOM 664 N N . ARG A 1 85 ? 1.923 8.109 -8.684 1.00 94.12 85 ARG A N 1
ATOM 665 C CA . ARG A 1 85 ? 1.519 7.009 -7.803 1.00 94.12 85 ARG A CA 1
ATOM 666 C C . ARG A 1 85 ? 0.285 7.387 -6.984 1.00 94.12 85 ARG A C 1
ATOM 668 O O . ARG A 1 85 ? 0.198 8.478 -6.422 1.00 94.12 85 ARG A O 1
ATOM 675 N N . THR A 1 86 ? -0.650 6.456 -6.858 1.00 94.31 86 THR A N 1
ATOM 676 C CA . THR A 1 86 ? -1.886 6.629 -6.087 1.00 94.31 86 THR A CA 1
ATOM 677 C C . THR A 1 86 ? -2.070 5.477 -5.112 1.00 94.31 86 THR A C 1
ATOM 679 O O . THR A 1 86 ? -1.661 4.347 -5.373 1.00 94.31 86 THR A O 1
ATOM 682 N N . PHE A 1 87 ? -2.687 5.765 -3.969 1.00 92.88 87 PHE A N 1
ATOM 683 C CA . PHE A 1 87 ? -3.072 4.760 -2.986 1.00 92.88 87 PHE A CA 1
ATOM 684 C C . PHE A 1 87 ? -4.378 5.188 -2.323 1.00 92.88 87 PHE A C 1
ATOM 686 O O . PHE A 1 87 ? -4.447 6.237 -1.681 1.00 92.88 87 PHE A O 1
ATOM 693 N N . GLU A 1 88 ? -5.412 4.372 -2.470 1.00 92.19 88 GLU A N 1
ATOM 694 C CA . GLU A 1 88 ? -6.748 4.613 -1.941 1.00 92.19 88 GLU A CA 1
ATOM 695 C C . GLU A 1 88 ? -7.198 3.422 -1.092 1.00 92.19 88 GLU A C 1
ATOM 697 O O . GLU A 1 88 ? -7.075 2.262 -1.487 1.00 92.19 88 GLU A O 1
ATOM 702 N N . VAL A 1 89 ? -7.751 3.706 0.088 1.00 94.31 89 VAL A N 1
ATOM 703 C CA . VAL A 1 89 ? -8.396 2.693 0.929 1.00 94.31 89 VAL A CA 1
ATOM 704 C C . VAL A 1 89 ? -9.864 2.593 0.534 1.00 94.31 89 VAL A C 1
ATOM 706 O O . VAL A 1 89 ? -10.647 3.497 0.809 1.00 94.31 89 VAL A O 1
ATOM 709 N N . LEU A 1 90 ? -10.246 1.466 -0.063 1.00 93.56 90 LEU A N 1
ATOM 710 C CA . LEU A 1 90 ? -11.617 1.206 -0.500 1.00 93.56 90 LEU A CA 1
ATOM 711 C C . LEU A 1 90 ? -12.523 0.805 0.667 1.00 93.56 90 LEU A C 1
ATOM 713 O O . LEU A 1 90 ? -13.695 1.166 0.717 1.00 93.56 90 LEU A O 1
ATOM 717 N N . SER A 1 91 ? -12.009 -0.012 1.591 1.00 96.31 91 SER A N 1
ATOM 718 C CA . SER A 1 91 ? -12.769 -0.466 2.760 1.00 96.31 91 SER A CA 1
ATOM 719 C C . SER A 1 91 ? -11.858 -1.029 3.843 1.00 96.31 91 SER A C 1
ATOM 721 O O . SER A 1 91 ? -10.759 -1.513 3.569 1.00 96.31 91 SER A O 1
ATOM 723 N N . ILE A 1 92 ? -12.356 -1.007 5.078 1.00 95.81 92 ILE A N 1
ATOM 724 C CA . ILE A 1 92 ? -11.723 -1.630 6.238 1.00 95.81 92 ILE A CA 1
ATOM 725 C C . ILE A 1 92 ? -12.766 -2.535 6.885 1.00 95.81 92 ILE A C 1
ATOM 727 O O . ILE A 1 92 ? -13.877 -2.099 7.180 1.00 95.81 92 ILE A O 1
ATOM 731 N N . THR A 1 93 ? -12.416 -3.800 7.086 1.00 96.81 93 THR A N 1
ATOM 732 C CA . THR A 1 93 ? -13.299 -4.818 7.674 1.00 96.81 93 THR A CA 1
ATOM 733 C C . THR A 1 93 ? -12.568 -5.587 8.767 1.00 96.81 93 THR A C 1
ATOM 735 O O . THR A 1 93 ? -11.336 -5.568 8.818 1.00 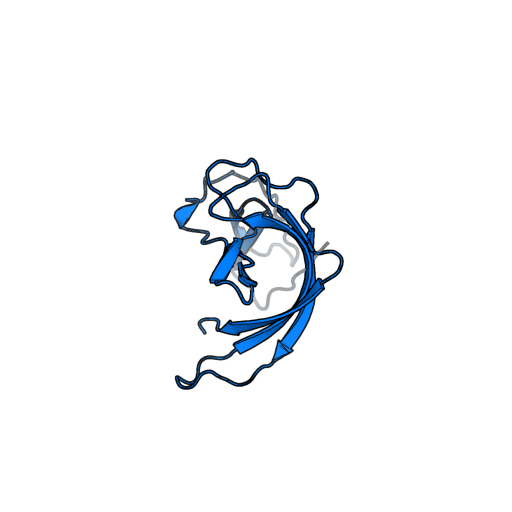96.81 93 THR A O 1
ATOM 738 N N . ASP A 1 94 ? -13.312 -6.228 9.667 1.00 96.31 94 ASP A N 1
ATOM 739 C CA . ASP A 1 94 ? -12.727 -7.180 10.617 1.00 96.31 94 ASP A CA 1
ATOM 740 C C . ASP A 1 94 ? -12.036 -8.327 9.865 1.00 96.31 94 ASP A C 1
ATOM 742 O O . ASP A 1 94 ? -12.491 -8.758 8.801 1.00 96.31 94 ASP A O 1
ATOM 746 N N . TYR A 1 95 ? -10.927 -8.807 10.417 1.00 96.25 95 TYR A N 1
ATOM 747 C CA . TYR A 1 95 ? -10.217 -9.985 9.934 1.00 96.25 95 TYR A CA 1
ATOM 748 C C . TYR A 1 95 ? -9.916 -10.933 11.090 1.00 96.25 95 TYR A C 1
ATOM 750 O O . TYR A 1 95 ? -10.041 -10.559 12.258 1.00 96.25 95 TYR A O 1
ATOM 758 N N . ASP A 1 96 ? -9.508 -12.155 10.758 1.00 96.31 96 ASP A N 1
ATOM 759 C CA . ASP A 1 96 ? -9.114 -13.136 11.761 1.00 96.31 96 ASP A CA 1
ATOM 760 C C . ASP A 1 96 ? -7.977 -12.582 12.626 1.00 96.31 96 ASP A C 1
ATOM 762 O O . ASP A 1 96 ? -7.030 -11.966 12.126 1.00 96.31 96 ASP A O 1
ATOM 766 N N . ALA A 1 97 ? -8.079 -12.806 13.936 1.00 93.88 97 ALA A N 1
ATOM 767 C CA . ALA A 1 97 ? -7.017 -12.452 14.861 1.00 93.88 97 ALA A CA 1
ATOM 768 C C . ALA A 1 97 ? -5.726 -13.210 14.515 1.00 93.88 97 ALA A C 1
ATOM 770 O O . ALA A 1 97 ? -5.750 -14.326 13.986 1.00 93.88 97 ALA A O 1
ATOM 771 N N . THR A 1 98 ? -4.579 -12.621 14.849 1.00 90.88 98 THR A N 1
ATOM 772 C CA . THR A 1 98 ? -3.288 -13.298 14.680 1.00 90.88 98 THR A CA 1
ATOM 773 C C . THR A 1 98 ? -3.208 -14.549 15.565 1.00 90.88 98 THR A C 1
ATOM 775 O O . THR A 1 98 ? -3.959 -14.710 16.529 1.00 90.88 98 THR A O 1
ATOM 778 N N . SER A 1 99 ? -2.220 -15.418 15.325 1.00 91.94 99 SER A N 1
ATOM 779 C CA . SER A 1 99 ? -1.959 -16.579 16.194 1.00 91.94 99 SER A CA 1
ATOM 780 C C . SER A 1 99 ? -1.614 -16.204 17.643 1.00 91.94 99 SER A C 1
ATOM 782 O O . SER A 1 99 ? -1.644 -17.062 18.522 1.00 91.94 99 SER A O 1
ATOM 784 N N . THR A 1 100 ? -1.264 -14.939 17.898 1.00 91.06 100 THR A N 1
ATOM 785 C CA . THR A 1 100 ? -1.009 -14.382 19.233 1.00 91.06 100 THR A CA 1
ATOM 786 C C . THR A 1 100 ? -2.234 -13.692 19.843 1.00 91.06 100 THR A C 1
ATOM 788 O O . THR A 1 100 ? -2.131 -13.152 20.941 1.00 91.06 100 THR A O 1
ATOM 791 N N . GLY A 1 101 ? -3.385 -13.716 19.161 1.00 91.88 101 GLY A N 1
ATOM 792 C CA . GLY A 1 101 ? -4.647 -13.143 19.632 1.00 91.88 101 GLY A CA 1
ATOM 793 C C . GLY A 1 101 ? -4.808 -11.643 19.382 1.00 91.88 101 GLY A C 1
ATOM 794 O O . GLY A 1 101 ? -5.732 -11.050 19.929 1.00 91.88 101 GLY A O 1
ATOM 795 N N . LEU A 1 102 ? -3.937 -11.018 18.581 1.00 89.94 102 LEU A N 1
ATOM 796 C CA . LEU A 1 102 ? -4.079 -9.600 18.247 1.00 89.94 102 LEU A CA 1
ATOM 797 C C . LEU A 1 102 ? -5.201 -9.406 17.229 1.00 89.94 102 LEU A C 1
ATOM 799 O O . LEU A 1 102 ? -5.267 -10.114 16.219 1.00 89.94 102 LEU A O 1
ATOM 803 N N . GLU A 1 103 ? -6.051 -8.412 17.475 1.00 93.94 103 GLU A N 1
ATOM 804 C CA . GLU A 1 103 ? -7.073 -8.006 16.519 1.00 93.94 103 GLU A CA 1
ATOM 805 C C . GLU A 1 103 ? -6.431 -7.500 15.227 1.00 93.94 103 GLU A C 1
ATOM 807 O O . GLU A 1 103 ? -5.378 -6.856 15.222 1.00 93.94 103 GLU A O 1
ATOM 812 N N . THR A 1 104 ? -7.073 -7.821 14.109 1.00 95.38 104 THR A N 1
ATOM 813 C CA . THR A 1 104 ? -6.576 -7.501 12.774 1.00 95.38 104 THR A CA 1
ATOM 814 C C . THR A 1 104 ? -7.704 -6.901 11.946 1.00 95.38 104 THR A C 1
ATOM 816 O O . THR A 1 104 ? -8.861 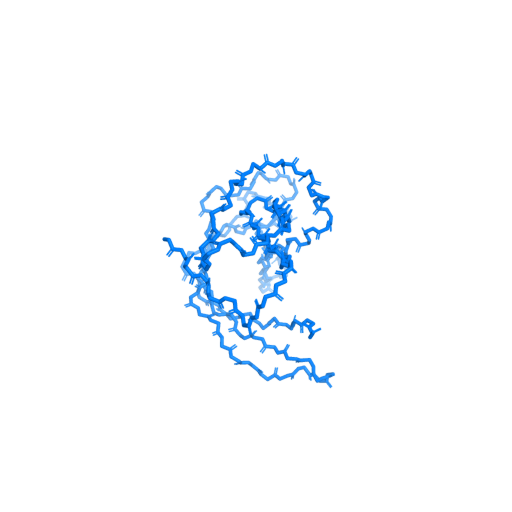-7.311 12.048 1.00 95.38 104 THR A O 1
ATOM 819 N N . ARG A 1 105 ? -7.375 -5.916 11.110 1.00 94.56 105 ARG A N 1
ATOM 820 C CA . ARG A 1 105 ? -8.275 -5.396 10.075 1.00 94.56 105 ARG A CA 1
ATOM 821 C C . ARG A 1 105 ? -7.808 -5.840 8.700 1.00 94.56 105 ARG A C 1
ATOM 823 O O . ARG A 1 105 ? -6.612 -5.823 8.417 1.00 94.56 105 ARG A O 1
ATOM 830 N N . LYS A 1 106 ? -8.753 -6.165 7.822 1.00 96.06 106 LYS A N 1
ATOM 831 C CA . LYS A 1 106 ? -8.514 -6.318 6.388 1.00 96.06 106 LYS A CA 1
ATOM 832 C C . LYS A 1 106 ? -8.808 -4.992 5.704 1.00 96.06 106 LYS A C 1
ATOM 834 O O . LYS A 1 106 ? -9.949 -4.528 5.710 1.00 96.06 106 LYS A O 1
ATOM 839 N N . VAL A 1 107 ? -7.776 -4.411 5.112 1.00 95.06 107 VAL A N 1
ATOM 840 C CA . VAL A 1 107 ? -7.815 -3.167 4.348 1.00 95.06 107 VAL A CA 1
ATOM 841 C C . VAL A 1 107 ? -7.832 -3.535 2.871 1.00 95.06 107 VAL A C 1
ATOM 843 O O . VAL A 1 107 ? -6.863 -4.099 2.367 1.00 95.06 107 VAL A O 1
ATOM 846 N N . ASN A 1 108 ? -8.933 -3.259 2.175 1.00 95.62 108 ASN A N 1
ATOM 847 C CA . ASN A 1 108 ? -8.969 -3.374 0.719 1.00 95.62 108 ASN A CA 1
ATOM 848 C C . ASN A 1 108 ? -8.532 -2.045 0.114 1.00 95.62 108 ASN A C 1
ATOM 850 O O . ASN A 1 108 ? -9.019 -0.992 0.530 1.00 95.62 108 ASN A O 1
ATOM 854 N N . VAL A 1 109 ? -7.627 -2.102 -0.854 1.00 95.62 109 VAL A N 1
ATOM 855 C CA . VAL A 1 109 ? -6.958 -0.927 -1.417 1.00 95.62 109 VAL A CA 1
ATOM 856 C C . VAL A 1 109 ? -7.050 -0.931 -2.936 1.00 95.62 109 VAL A C 1
ATOM 858 O O . VAL A 1 109 ? -7.148 -2.000 -3.539 1.00 95.62 109 VAL A O 1
ATOM 861 N N . LEU A 1 110 ? -6.991 0.257 -3.525 1.00 94.94 110 LEU A N 1
ATOM 862 C CA . LEU A 1 110 ? -6.758 0.507 -4.943 1.00 94.94 110 LEU A CA 1
ATOM 863 C C . LEU A 1 110 ? -5.459 1.304 -5.056 1.00 94.94 110 LEU A C 1
ATOM 865 O O . LEU A 1 110 ? -5.303 2.309 -4.362 1.00 94.94 110 LEU A O 1
ATOM 869 N N . PHE A 1 111 ? -4.517 0.868 -5.885 1.00 95.88 111 PHE A N 1
ATOM 870 C CA . PHE A 1 111 ? -3.279 1.614 -6.088 1.00 95.88 111 PHE A CA 1
ATOM 871 C C . PHE A 1 111 ? -2.775 1.533 -7.526 1.00 95.88 111 PHE A C 1
ATOM 873 O O . PHE A 1 111 ? -2.974 0.534 -8.219 1.00 95.88 111 PHE A O 1
ATOM 880 N N . SER A 1 112 ? -2.059 2.581 -7.925 1.00 96.69 112 SER A N 1
ATOM 881 C CA . SER A 1 112 ? -1.313 2.657 -9.181 1.00 96.69 112 SER A CA 1
ATOM 882 C C . SER A 1 112 ? 0.105 3.125 -8.872 1.00 96.69 112 SER A C 1
ATOM 884 O O . SER A 1 112 ? 0.295 4.041 -8.072 1.00 96.69 112 SER A O 1
ATOM 886 N N . CYS A 1 113 ? 1.119 2.491 -9.455 1.00 96.69 113 CYS A N 1
ATOM 887 C CA . CYS A 1 113 ? 2.519 2.859 -9.242 1.00 96.69 113 CYS A CA 1
ATOM 888 C C . CYS A 1 113 ? 3.422 2.296 -10.339 1.00 96.69 113 CYS A C 1
ATOM 890 O O . CYS A 1 113 ? 3.093 1.306 -10.993 1.00 96.69 113 CYS A O 1
ATOM 892 N N . THR A 1 114 ? 4.593 2.899 -10.507 1.00 97.81 114 THR A N 1
ATOM 893 C CA . THR A 1 114 ? 5.685 2.322 -11.293 1.00 97.81 114 THR A CA 1
ATOM 894 C C . THR A 1 114 ? 6.580 1.473 -10.394 1.00 97.81 114 THR A C 1
ATOM 896 O O . THR A 1 114 ? 7.026 1.928 -9.340 1.00 97.81 114 THR A O 1
ATOM 899 N N . LEU A 1 115 ? 6.849 0.235 -10.807 1.00 97.69 115 LEU A N 1
ATOM 900 C CA . LEU A 1 115 ? 7.876 -0.608 -10.213 1.00 97.69 115 LEU A CA 1
ATOM 901 C C . LEU A 1 115 ? 9.161 -0.524 -11.037 1.00 97.69 115 LEU A C 1
ATOM 903 O O . LEU A 1 115 ? 9.136 -0.626 -12.263 1.00 97.69 115 LEU A O 1
ATOM 907 N N . TYR A 1 116 ? 10.284 -0.411 -10.343 1.00 98.00 116 TYR A N 1
ATOM 908 C CA . TYR A 1 116 ? 11.617 -0.310 -10.922 1.00 98.00 116 TYR A CA 1
ATOM 909 C C . TYR A 1 116 ? 12.376 -1.611 -10.695 1.00 98.00 116 TYR A C 1
ATOM 911 O O . TYR A 1 116 ? 12.434 -2.107 -9.559 1.00 98.00 116 TYR A O 1
ATOM 919 N N . ASN A 1 117 ? 12.970 -2.155 -11.755 1.00 98.00 117 ASN A N 1
ATOM 920 C CA . ASN A 1 117 ? 13.907 -3.264 -11.642 1.00 98.00 117 ASN A CA 1
ATOM 921 C C . ASN A 1 117 ? 15.093 -2.834 -10.765 1.00 98.00 117 ASN A C 1
ATOM 923 O O . ASN A 1 117 ? 15.724 -1.808 -11.001 1.00 98.00 117 ASN A O 1
ATOM 927 N N . GLN A 1 118 ? 15.395 -3.626 -9.737 1.00 97.50 118 GLN A N 1
ATOM 928 C CA . GLN A 1 118 ? 16.433 -3.302 -8.753 1.00 97.50 118 GLN A CA 1
ATOM 929 C C . GLN A 1 118 ? 17.871 -3.457 -9.284 1.00 97.50 118 GLN A C 1
ATOM 931 O O . GLN A 1 118 ? 18.824 -3.154 -8.570 1.00 97.50 118 GLN A O 1
ATOM 936 N N . GLN A 1 119 ? 18.046 -3.965 -10.508 1.00 97.25 119 GLN A N 1
ATOM 937 C CA . GLN A 1 119 ? 19.341 -4.088 -11.189 1.00 97.25 119 GLN A CA 1
ATOM 938 C C . GLN A 1 119 ? 19.508 -3.091 -12.349 1.00 97.25 119 GLN A C 1
ATOM 940 O O . GLN A 1 119 ? 20.643 -2.762 -12.691 1.00 97.25 119 GLN A O 1
ATOM 945 N N . ASP A 1 120 ? 18.411 -2.614 -12.945 1.00 97.25 120 ASP A N 1
ATOM 946 C CA . ASP A 1 120 ? 18.403 -1.599 -14.007 1.00 97.25 120 ASP A CA 1
ATOM 947 C C . ASP A 1 120 ? 17.168 -0.691 -13.861 1.00 97.25 120 ASP A C 1
ATOM 949 O O . ASP A 1 120 ? 16.087 -1.065 -14.309 1.00 97.25 120 ASP A O 1
ATOM 953 N N . PRO A 1 121 ? 17.289 0.515 -13.280 1.00 95.12 121 PRO A N 1
ATOM 954 C CA . PRO A 1 121 ? 16.137 1.375 -13.004 1.00 95.12 121 PRO A CA 1
ATOM 955 C C . PRO A 1 121 ? 15.416 1.901 -14.256 1.00 95.12 121 PRO A C 1
ATOM 957 O O . PRO A 1 121 ? 14.325 2.455 -14.131 1.00 95.12 121 PRO A O 1
ATOM 960 N N . ASN A 1 122 ? 15.995 1.750 -15.455 1.00 96.50 122 ASN A N 1
ATOM 961 C CA . ASN A 1 122 ? 15.319 2.111 -16.706 1.00 96.50 122 ASN A CA 1
ATOM 962 C C . ASN A 1 122 ? 14.346 1.022 -17.177 1.00 96.50 122 ASN A C 1
ATOM 964 O O . ASN A 1 122 ? 13.462 1.298 -17.990 1.00 96.50 122 ASN A O 1
ATOM 968 N N . ASP A 1 123 ? 14.502 -0.204 -16.675 1.00 97.75 123 ASP A N 1
ATOM 969 C CA . ASP A 1 123 ? 13.545 -1.284 -16.866 1.00 97.75 123 ASP A CA 1
ATOM 970 C C . ASP A 1 123 ? 12.433 -1.162 -15.817 1.00 97.75 123 ASP A C 1
ATOM 972 O O . ASP A 1 123 ? 12.634 -1.348 -14.612 1.00 97.75 123 ASP A O 1
ATOM 976 N N . THR A 1 124 ? 11.245 -0.794 -16.288 1.00 97.69 124 THR A N 1
ATOM 977 C CA . THR A 1 124 ? 10.117 -0.415 -15.438 1.00 97.69 124 THR A CA 1
ATOM 978 C C . THR A 1 124 ? 8.858 -1.183 -15.796 1.00 97.69 124 THR A C 1
ATOM 980 O O . THR A 1 124 ? 8.646 -1.610 -16.932 1.00 97.69 124 THR A O 1
ATOM 983 N N . MET A 1 125 ? 7.991 -1.333 -14.802 1.00 97.31 125 MET A N 1
ATOM 984 C CA . MET A 1 125 ? 6.675 -1.935 -14.942 1.00 97.31 125 MET A CA 1
ATOM 985 C C . MET A 1 125 ? 5.639 -1.000 -14.335 1.00 97.31 125 MET A C 1
ATOM 987 O O . MET A 1 125 ? 5.678 -0.720 -13.139 1.00 97.31 125 MET A O 1
ATOM 991 N N . ARG A 1 126 ? 4.684 -0.538 -15.143 1.00 97.06 126 ARG A N 1
ATOM 992 C CA . ARG A 1 126 ? 3.542 0.219 -14.633 1.00 97.06 126 ARG A CA 1
ATOM 993 C C . ARG A 1 126 ? 2.470 -0.740 -14.123 1.00 97.06 126 ARG A C 1
ATOM 995 O O . ARG A 1 126 ? 2.095 -1.684 -14.817 1.00 97.06 126 ARG A O 1
ATOM 1002 N N . ILE A 1 127 ? 1.981 -0.472 -12.921 1.00 96.56 127 ILE A N 1
ATOM 1003 C CA . ILE A 1 127 ? 0.787 -1.083 -12.351 1.00 96.56 127 ILE A CA 1
ATOM 1004 C C . ILE A 1 127 ? -0.273 0.008 -12.274 1.00 96.56 127 ILE A C 1
ATOM 1006 O O . ILE A 1 127 ? -0.060 1.020 -11.609 1.00 96.56 127 ILE A O 1
ATOM 1010 N N . ASP A 1 128 ? -1.406 -0.217 -12.929 1.00 97.12 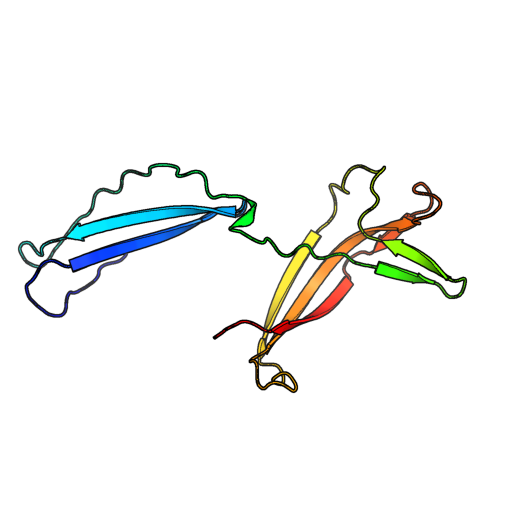128 ASP A N 1
ATOM 1011 C CA . ASP A 1 128 ? -2.553 0.685 -12.909 1.00 97.12 128 ASP A CA 1
ATOM 1012 C C . ASP A 1 128 ? -3.772 -0.023 -12.316 1.00 97.12 128 ASP A C 1
ATOM 1014 O O . ASP A 1 128 ? -4.020 -1.198 -12.604 1.00 97.12 128 ASP A O 1
ATOM 1018 N N . ASP A 1 129 ? -4.521 0.708 -11.492 1.00 95.81 129 ASP A N 1
ATOM 1019 C CA . ASP A 1 129 ? -5.813 0.319 -10.923 1.00 95.81 129 ASP A CA 1
ATOM 1020 C C . ASP A 1 129 ? -5.803 -1.057 -10.234 1.00 95.81 129 ASP A C 1
ATOM 1022 O O . ASP A 1 129 ? -6.770 -1.826 -10.286 1.00 95.81 129 ASP A O 1
ATOM 1026 N N . PHE A 1 130 ? -4.701 -1.388 -9.559 1.00 96.44 130 PHE A N 1
ATOM 1027 C CA . PHE A 1 130 ? -4.570 -2.666 -8.879 1.00 96.44 130 PHE A CA 1
ATOM 1028 C C . PHE A 1 130 ? -5.367 -2.667 -7.581 1.00 96.44 130 PHE A C 1
ATOM 1030 O O . PHE A 1 130 ? -5.136 -1.859 -6.680 1.00 96.44 130 PHE A O 1
ATOM 1037 N N . THR A 1 131 ? -6.266 -3.639 -7.448 1.00 96.44 131 THR A N 1
ATOM 1038 C CA . THR A 1 131 ? -6.999 -3.878 -6.205 1.00 96.44 131 THR A CA 1
ATOM 1039 C C . THR A 1 131 ? -6.338 -4.970 -5.377 1.00 96.44 131 THR A C 1
ATOM 1041 O O . THR A 1 131 ? -6.145 -6.086 -5.862 1.00 96.44 131 THR A O 1
ATOM 1044 N N . GLY A 1 132 ? -6.054 -4.680 -4.109 1.00 93.62 132 GLY A N 1
ATOM 1045 C CA . GLY A 1 132 ? -5.422 -5.617 -3.181 1.00 93.62 132 GLY A CA 1
ATOM 1046 C C . GLY A 1 132 ? -6.086 -5.653 -1.808 1.00 93.62 132 GLY A C 1
ATOM 1047 O O . GLY A 1 132 ? -6.947 -4.835 -1.486 1.00 93.62 132 GLY A O 1
ATOM 1048 N N . SER A 1 133 ? -5.655 -6.601 -0.977 1.00 95.25 133 SER A N 1
ATOM 1049 C CA . SER A 1 133 ? -6.045 -6.681 0.431 1.00 95.25 133 SER A CA 1
ATOM 1050 C C . SER A 1 133 ? -4.810 -6.792 1.320 1.00 95.25 133 SER A C 1
ATOM 1052 O O . SER A 1 133 ? -3.958 -7.643 1.080 1.00 95.25 133 SER A O 1
ATOM 1054 N N . ILE A 1 134 ? -4.750 -5.981 2.373 1.00 92.12 134 ILE A N 1
ATOM 1055 C CA . ILE A 1 134 ? -3.681 -5.973 3.378 1.00 92.12 134 ILE A CA 1
ATOM 1056 C C . ILE A 1 134 ? -4.306 -6.303 4.734 1.00 92.12 134 ILE A C 1
ATOM 1058 O O . ILE A 1 134 ? -5.318 -5.714 5.109 1.00 92.12 134 ILE A O 1
ATOM 1062 N N . ALA A 1 135 ? -3.725 -7.244 5.474 1.00 93.12 135 ALA A N 1
ATOM 1063 C CA . ALA A 1 135 ? -4.108 -7.512 6.857 1.00 93.12 135 ALA A CA 1
ATOM 1064 C C . ALA A 1 135 ? -3.197 -6.711 7.799 1.00 93.12 135 ALA A C 1
ATOM 1066 O O . ALA A 1 135 ? -1.975 -6.822 7.712 1.00 93.12 135 ALA A O 1
ATOM 1067 N N . VAL A 1 136 ? -3.783 -5.901 8.681 1.00 90.12 136 VAL A N 1
ATOM 1068 C CA . VAL A 1 136 ? -3.055 -5.018 9.604 1.00 90.12 136 VAL A CA 1
ATOM 1069 C C . VAL A 1 136 ? -3.467 -5.333 11.036 1.00 90.12 136 VAL A C 1
ATOM 1071 O O . VAL A 1 136 ? -4.626 -5.135 11.406 1.00 90.12 136 VAL A O 1
ATOM 1074 N N . SER A 1 137 ? -2.524 -5.824 11.840 1.00 90.81 137 SER A N 1
ATOM 1075 C CA . SER A 1 137 ? -2.703 -5.966 13.288 1.00 90.81 137 SER A CA 1
ATOM 1076 C C . SER A 1 137 ? -2.454 -4.631 13.978 1.00 90.81 137 SER A C 1
ATOM 1078 O O . SER A 1 137 ? -1.483 -3.948 13.646 1.00 90.81 137 SER A O 1
ATOM 1080 N N . PHE A 1 138 ? -3.273 -4.283 14.964 1.00 78.88 138 PHE A N 1
ATOM 1081 C CA . PHE A 1 138 ? -3.124 -3.052 15.740 1.00 78.88 138 PHE A CA 1
ATOM 1082 C C . PHE A 1 138 ? -3.048 -3.377 17.241 1.00 78.88 138 PHE A C 1
ATOM 1084 O O . PHE A 1 138 ? -3.695 -4.325 17.692 1.00 78.88 138 PHE A O 1
ATOM 1091 N N . PRO A 1 139 ? -2.222 -2.653 18.020 1.00 74.50 139 PRO A N 1
ATOM 1092 C CA . PRO A 1 139 ? -2.212 -2.806 19.470 1.00 74.50 139 PRO A CA 1
ATOM 1093 C C . PRO A 1 139 ? -3.560 -2.368 20.066 1.00 74.50 139 PRO A C 1
ATOM 1095 O O . PRO A 1 139 ? -4.192 -1.446 19.545 1.00 74.50 139 PRO A O 1
ATOM 1098 N N . GLN A 1 140 ? -3.982 -3.050 21.138 1.00 59.38 140 GLN A N 1
ATOM 1099 C CA . GLN A 1 140 ? -5.146 -2.672 21.952 1.00 59.38 140 GLN A CA 1
ATOM 1100 C C . GLN A 1 140 ? -4.848 -1.467 22.847 1.00 59.38 140 GLN A C 1
ATOM 1102 O O . GLN A 1 140 ? -3.694 -1.360 23.327 1.00 59.38 140 GLN A O 1
#